Protein AF-A0A968NMW5-F1 (afdb_monomer_lite)

Foldseek 3Di:
DPPDPDDDDPLDQFFDCVCVVPPVPSPDGDGPAQWDKDWDQDDDPPDPDAGKMWIDHDQKIKIWRAQDLPPRGIDIFMDRCVVCVPSPDGCCVVCVVVNVVRVVSRVVVCVVNVHNHDDRDPPCPSDDPDDPPPDDD

pLDDT: mean 81.39, std 18.27, range [38.53, 98.69]

Structure (mmCIF, N/CA/C/O backbone):
data_AF-A0A968NMW5-F1
#
_entry.id   AF-A0A968NMW5-F1
#
loop_
_atom_site.group_PDB
_atom_site.id
_atom_site.type_symbol
_atom_site.label_atom_id
_atom_site.label_alt_id
_atom_site.label_comp_id
_atom_site.label_asym_id
_atom_site.label_entity_id
_atom_site.label_seq_id
_atom_site.pdbx_PDB_ins_code
_atom_site.Cartn_x
_atom_site.Cartn_y
_atom_site.Cartn_z
_atom_site.occupancy
_atom_site.B_iso_or_equiv
_atom_site.auth_seq_id
_atom_site.auth_comp_id
_atom_site.auth_asym_id
_atom_site.auth_atom_id
_atom_site.pdbx_PDB_model_num
ATOM 1 N N . MET A 1 1 ? -26.206 -3.750 -1.339 1.00 48.19 1 MET A N 1
ATOM 2 C CA . MET A 1 1 ? -27.381 -2.851 -1.360 1.00 48.19 1 MET A CA 1
ATOM 3 C C . MET A 1 1 ? -28.259 -3.253 -2.544 1.00 48.19 1 MET A C 1
ATOM 5 O O . MET A 1 1 ? -28.026 -2.775 -3.640 1.00 48.19 1 MET A O 1
ATOM 9 N N . ALA A 1 2 ? -29.175 -4.206 -2.341 1.00 59.41 2 ALA A N 1
ATOM 10 C CA . ALA A 1 2 ? -30.262 -4.566 -3.273 1.00 59.41 2 ALA A CA 1
ATOM 11 C C . ALA A 1 2 ? -31.387 -5.350 -2.548 1.00 59.41 2 ALA A C 1
ATOM 13 O O . ALA A 1 2 ? -32.109 -6.121 -3.163 1.00 59.41 2 ALA A O 1
ATOM 14 N N . GLY A 1 3 ? -31.480 -5.247 -1.213 1.00 53.62 3 GLY A N 1
ATOM 15 C CA . GLY A 1 3 ? -32.402 -6.069 -0.408 1.00 53.62 3 GLY A CA 1
ATOM 16 C C . GLY A 1 3 ? -32.046 -7.562 -0.305 1.00 53.62 3 GLY A C 1
ATOM 17 O O . GLY A 1 3 ? -32.755 -8.305 0.360 1.00 53.62 3 GLY A O 1
ATOM 18 N N . HIS A 1 4 ? -30.949 -8.006 -0.924 1.00 60.31 4 HIS A N 1
ATOM 19 C CA . HIS A 1 4 ? -30.490 -9.393 -0.875 1.00 60.31 4 HIS A CA 1
ATOM 20 C C . HIS A 1 4 ? -29.931 -9.745 0.513 1.00 60.31 4 HIS A C 1
ATOM 22 O O . HIS A 1 4 ? -29.036 -9.059 1.012 1.00 60.31 4 HIS A O 1
ATOM 28 N N . ALA A 1 5 ? -30.494 -10.784 1.134 1.00 59.34 5 ALA A N 1
ATOM 29 C CA . ALA A 1 5 ? -30.178 -11.212 2.498 1.00 59.34 5 ALA A CA 1
ATOM 30 C C . ALA A 1 5 ? -28.992 -12.191 2.583 1.00 59.34 5 ALA A C 1
ATOM 32 O O . ALA A 1 5 ? -28.537 -12.499 3.686 1.00 59.34 5 ALA A O 1
ATOM 33 N N . ASP A 1 6 ? -28.499 -12.680 1.444 1.00 66.25 6 ASP A N 1
ATOM 34 C CA . ASP A 1 6 ? -27.499 -13.742 1.416 1.00 66.25 6 ASP A CA 1
ATOM 35 C C . ASP A 1 6 ? -26.074 -13.230 1.654 1.00 66.25 6 ASP A C 1
ATOM 37 O O . ASP A 1 6 ? -25.751 -12.043 1.525 1.00 66.25 6 ASP A O 1
ATOM 41 N N . LYS A 1 7 ? -25.199 -14.172 2.024 1.00 65.31 7 LYS A N 1
ATOM 42 C CA . LYS A 1 7 ? -23.769 -13.925 2.222 1.00 65.31 7 LYS A CA 1
ATOM 43 C C . LYS A 1 7 ? -23.150 -13.370 0.940 1.00 65.31 7 LYS A C 1
ATOM 45 O O . LYS A 1 7 ? -23.419 -13.860 -0.154 1.00 65.31 7 LYS A O 1
ATOM 50 N N . ILE A 1 8 ? -22.279 -12.376 1.103 1.00 66.25 8 ILE A N 1
ATOM 51 C CA . ILE A 1 8 ? -21.513 -11.790 0.002 1.00 66.25 8 ILE A CA 1
ATOM 52 C C . ILE A 1 8 ? -20.740 -12.918 -0.709 1.00 66.25 8 ILE A C 1
ATOM 54 O O . ILE A 1 8 ? -20.052 -13.685 -0.027 1.00 66.25 8 ILE A O 1
ATOM 58 N N . PRO A 1 9 ? -20.849 -13.047 -2.044 1.00 67.62 9 PRO A N 1
ATOM 59 C CA . PRO A 1 9 ? -20.115 -14.065 -2.780 1.00 67.62 9 PRO A CA 1
ATOM 60 C C . PRO A 1 9 ? -18.596 -13.902 -2.607 1.00 67.62 9 PRO A C 1
ATOM 62 O O . PRO A 1 9 ? -18.119 -12.769 -2.516 1.00 67.62 9 PRO A O 1
ATOM 65 N N . PRO A 1 10 ? -17.809 -14.993 -2.670 1.00 70.38 10 PRO A N 1
ATOM 66 C CA . PRO A 1 10 ? -16.346 -14.926 -2.581 1.00 70.38 10 PRO A CA 1
ATOM 67 C C . PRO A 1 10 ? -15.687 -14.036 -3.647 1.00 70.38 10 PRO A C 1
ATOM 69 O O . PRO A 1 10 ? -14.562 -13.597 -3.459 1.00 70.38 10 PRO A O 1
ATOM 72 N N . VAL A 1 11 ? -16.390 -13.754 -4.750 1.00 79.94 11 VAL A N 1
ATOM 73 C CA . VAL A 1 11 ? -15.914 -12.916 -5.865 1.00 79.94 11 VAL A CA 1
ATOM 74 C C . VAL A 1 11 ? -15.881 -11.413 -5.543 1.00 79.94 11 VAL A C 1
ATOM 76 O O . VAL A 1 11 ? -15.410 -10.619 -6.347 1.00 79.94 11 VAL A O 1
ATOM 79 N N . VAL A 1 12 ? -16.421 -10.990 -4.397 1.00 83.25 12 VAL A N 1
ATOM 80 C CA . VAL A 1 12 ? -16.462 -9.574 -4.011 1.00 83.25 12 VAL A CA 1
ATOM 81 C C . VAL A 1 12 ? -15.301 -9.258 -3.073 1.00 83.25 12 VAL A C 1
ATOM 83 O O . VAL A 1 12 ? -15.271 -9.740 -1.947 1.00 83.25 12 VAL A O 1
ATOM 86 N N . ASP A 1 13 ? -14.395 -8.377 -3.495 1.00 83.25 13 ASP A N 1
ATOM 87 C CA . ASP A 1 13 ? -13.237 -7.964 -2.680 1.00 83.25 13 ASP A CA 1
ATOM 88 C C . ASP A 1 13 ? -13.628 -7.091 -1.475 1.00 83.25 13 ASP A C 1
ATOM 90 O O . ASP A 1 13 ? -12.950 -7.051 -0.443 1.00 83.25 13 ASP A O 1
ATOM 94 N N . GLY A 1 14 ? -14.738 -6.363 -1.619 1.00 85.25 14 GLY A N 1
ATOM 95 C CA . GLY A 1 14 ? -15.271 -5.452 -0.616 1.00 85.25 14 GLY A CA 1
ATOM 96 C C . GLY A 1 14 ? -16.037 -6.139 0.515 1.00 85.25 14 GLY A C 1
ATOM 97 O O . GLY A 1 14 ? -16.173 -7.355 0.597 1.00 85.25 14 GLY A O 1
ATOM 98 N N . GLY A 1 15 ? -16.586 -5.313 1.400 1.00 87.69 15 GLY A N 1
ATOM 99 C CA . GLY A 1 15 ? -17.450 -5.753 2.488 1.00 87.69 15 GLY A CA 1
ATOM 100 C C . GLY A 1 15 ? -18.698 -4.889 2.574 1.00 87.69 15 GLY A C 1
ATOM 101 O O . GLY A 1 15 ? -18.706 -3.741 2.124 1.00 87.69 15 GLY A O 1
ATOM 102 N N . SER A 1 16 ? -19.767 -5.432 3.153 1.00 87.31 16 SER A N 1
ATOM 103 C CA . SER A 1 16 ? -20.995 -4.667 3.373 1.00 87.31 16 SER A CA 1
ATOM 104 C C . SER A 1 16 ? -20.750 -3.558 4.394 1.00 87.31 16 SER A C 1
ATOM 106 O O . SER A 1 16 ? -20.348 -3.826 5.522 1.00 87.31 16 SER A O 1
ATOM 108 N N . MET A 1 17 ? -21.054 -2.314 4.023 1.00 88.50 17 MET A N 1
ATOM 109 C CA . MET A 1 17 ? -21.011 -1.168 4.940 1.00 88.50 17 MET A CA 1
ATOM 110 C C . MET A 1 17 ? -22.301 -1.002 5.749 1.00 88.50 17 MET A C 1
ATOM 112 O O . MET A 1 17 ? -22.398 -0.069 6.533 1.00 88.50 17 MET A O 1
ATOM 116 N N . ARG A 1 18 ? -23.308 -1.870 5.559 1.00 87.88 18 ARG A N 1
ATOM 117 C CA . ARG A 1 18 ? -24.627 -1.716 6.194 1.00 87.88 18 ARG A CA 1
ATOM 118 C C . ARG A 1 18 ? -24.509 -1.578 7.710 1.00 87.88 18 ARG A C 1
ATOM 120 O O . ARG A 1 18 ? -25.072 -0.645 8.258 1.00 87.88 18 ARG A O 1
ATOM 127 N N . GLU A 1 19 ? -23.788 -2.485 8.359 1.00 88.06 19 GLU A N 1
ATOM 128 C CA . GLU A 1 19 ? -23.637 -2.453 9.818 1.00 88.06 19 GLU A CA 1
ATOM 129 C C . GLU A 1 19 ? -22.946 -1.152 10.246 1.00 88.06 19 GLU A C 1
ATOM 131 O O . GLU A 1 19 ? -23.534 -0.388 10.993 1.00 88.06 19 GLU A O 1
ATOM 136 N N . ALA A 1 20 ? -21.809 -0.802 9.638 1.00 88.31 20 ALA A N 1
ATOM 137 C CA . ALA A 1 20 ? -21.085 0.439 9.937 1.00 88.31 20 ALA A CA 1
ATOM 138 C C . ALA A 1 20 ? -21.872 1.743 9.673 1.00 88.31 20 ALA A C 1
ATOM 140 O O . ALA A 1 20 ? -21.506 2.791 10.195 1.00 88.31 20 ALA A O 1
ATOM 141 N N . LEU A 1 21 ? -22.916 1.713 8.836 1.00 88.75 21 LEU A N 1
ATOM 142 C CA . LEU A 1 21 ? -23.759 2.878 8.541 1.00 88.75 21 LEU A CA 1
ATOM 143 C C . LEU A 1 21 ? -24.929 3.044 9.518 1.00 88.75 21 LEU A C 1
ATOM 145 O O . LEU A 1 21 ? -25.398 4.164 9.704 1.00 88.75 21 LEU A O 1
ATOM 149 N N . PHE A 1 22 ? -25.435 1.947 10.084 1.00 90.81 22 PHE A N 1
ATOM 150 C CA . PHE A 1 22 ? -26.644 1.951 10.920 1.00 90.81 22 PHE A CA 1
ATOM 151 C C . PHE A 1 22 ? -26.377 1.611 12.386 1.00 90.81 22 PHE A C 1
ATOM 153 O O . PHE A 1 22 ? -27.251 1.830 13.221 1.00 90.81 22 PHE A O 1
ATOM 160 N N . ASP A 1 23 ? -25.193 1.096 12.691 1.00 88.88 23 ASP A N 1
ATOM 161 C CA . ASP A 1 23 ? -24.742 0.762 14.029 1.00 88.88 23 ASP A CA 1
ATOM 162 C C . ASP A 1 23 ? -23.344 1.377 14.249 1.00 88.88 23 ASP A C 1
ATOM 164 O O . ASP A 1 23 ? -22.364 0.918 13.651 1.00 88.88 23 ASP A O 1
ATOM 168 N N . PRO A 1 24 ? -23.234 2.440 15.071 1.00 82.69 24 PRO A N 1
ATOM 169 C CA . PRO A 1 24 ? -21.955 3.086 15.357 1.00 82.69 24 PRO A CA 1
ATOM 170 C C . PRO A 1 24 ? -20.965 2.165 16.091 1.00 82.69 24 PRO A C 1
ATOM 172 O O . PRO A 1 24 ? -19.765 2.440 16.064 1.00 82.69 24 PRO A O 1
ATOM 175 N N . ASP A 1 25 ? -21.436 1.060 16.678 1.00 88.38 25 ASP A N 1
ATOM 176 C CA . ASP A 1 25 ? -20.624 0.086 17.410 1.00 88.38 25 ASP A CA 1
ATOM 177 C C . ASP A 1 25 ? -20.243 -1.143 16.559 1.00 88.38 25 ASP A C 1
ATOM 179 O O . ASP A 1 25 ? -19.497 -2.012 17.017 1.00 88.38 25 ASP A O 1
ATOM 183 N N . ALA A 1 26 ? -20.672 -1.207 15.290 1.00 81.31 26 ALA A N 1
ATOM 184 C CA . ALA A 1 26 ? -20.454 -2.343 14.383 1.00 81.31 26 ALA A CA 1
ATOM 185 C C . ALA A 1 26 ? -18.975 -2.679 14.094 1.00 81.31 26 ALA A C 1
ATOM 187 O O . ALA A 1 26 ? -18.660 -3.706 13.483 1.00 81.31 26 ALA A O 1
ATOM 188 N N . GLY A 1 27 ? -18.040 -1.826 14.514 1.00 83.25 27 GLY A N 1
ATOM 189 C CA . GLY A 1 27 ? -16.610 -2.061 14.363 1.00 83.25 27 GLY A CA 1
ATOM 190 C C . GLY A 1 27 ? -16.158 -2.064 12.898 1.00 83.25 27 GLY A C 1
ATOM 191 O O . GLY A 1 27 ? -16.509 -1.187 12.108 1.00 83.25 27 GLY A O 1
ATOM 192 N N . ARG A 1 28 ? -15.294 -3.017 12.524 1.00 85.50 28 ARG A N 1
ATOM 193 C CA . ARG A 1 28 ? -14.661 -3.053 11.192 1.00 85.50 28 ARG A CA 1
ATOM 194 C C . ARG A 1 28 ? -15.497 -3.855 10.198 1.00 85.50 28 ARG A C 1
ATOM 196 O O . ARG A 1 28 ? -15.836 -5.009 10.443 1.00 85.50 28 ARG A O 1
ATOM 203 N N . VAL A 1 29 ? -15.704 -3.279 9.014 1.00 88.62 29 VAL A N 1
ATOM 204 C CA . VAL A 1 29 ? -16.287 -3.983 7.862 1.00 88.62 29 VAL A CA 1
ATOM 205 C C . VAL A 1 29 ? -15.447 -5.220 7.523 1.00 88.62 29 VAL A C 1
ATOM 207 O O . VAL A 1 29 ? -14.264 -5.095 7.192 1.00 88.62 29 VAL A O 1
ATOM 210 N N . LYS A 1 30 ? -16.072 -6.403 7.582 1.00 86.69 30 LYS A N 1
ATOM 211 C CA . LYS A 1 30 ? -15.467 -7.681 7.176 1.00 86.69 30 LYS A CA 1
ATOM 212 C C . LYS A 1 30 ? -15.303 -7.724 5.656 1.00 86.69 30 LYS A C 1
ATOM 214 O O . LYS A 1 30 ? -16.248 -7.419 4.933 1.00 86.69 30 LYS A O 1
ATOM 219 N N . ARG A 1 31 ? -14.111 -8.100 5.192 1.00 87.62 31 ARG A N 1
ATOM 220 C CA . ARG A 1 31 ? -13.713 -8.184 3.776 1.00 87.62 31 ARG A CA 1
ATOM 221 C C . ARG A 1 31 ? -12.938 -9.480 3.538 1.00 87.62 31 ARG A C 1
ATOM 223 O O . ARG A 1 31 ? -12.481 -10.097 4.499 1.00 87.62 31 ARG A O 1
ATOM 230 N N . ASN A 1 32 ? -12.758 -9.854 2.274 1.00 87.31 32 ASN A N 1
ATOM 231 C CA . ASN A 1 32 ? -11.966 -11.034 1.904 1.00 87.31 32 ASN A CA 1
ATOM 232 C C . ASN A 1 32 ? -10.457 -10.808 2.074 1.00 87.31 32 ASN A C 1
ATOM 234 O O . ASN A 1 32 ? -9.711 -11.757 2.312 1.00 87.31 32 ASN A O 1
ATOM 238 N N . PHE A 1 33 ? -10.022 -9.549 2.011 1.00 89.56 33 PHE A N 1
ATOM 239 C CA . PHE A 1 33 ? -8.654 -9.130 2.292 1.00 89.56 33 PHE A CA 1
ATOM 240 C C . PHE A 1 33 ? -8.608 -8.307 3.579 1.00 89.56 33 PHE A C 1
ATOM 242 O O . PHE A 1 33 ? -9.487 -7.486 3.845 1.00 89.56 33 PHE A O 1
ATOM 249 N N . GLU A 1 34 ? -7.579 -8.536 4.392 1.00 89.75 34 GLU A N 1
ATOM 250 C CA . GLU A 1 34 ? -7.422 -7.859 5.683 1.00 89.75 34 GLU A CA 1
ATOM 251 C C . GLU A 1 34 ? -7.103 -6.363 5.517 1.00 89.75 34 GLU A C 1
ATOM 253 O O . GLU A 1 34 ? -7.598 -5.523 6.274 1.00 89.75 34 GLU A O 1
ATOM 258 N N . GLY A 1 35 ? -6.300 -6.034 4.503 1.00 92.38 35 GLY A N 1
ATOM 259 C CA . GLY A 1 35 ? -5.947 -4.669 4.130 1.00 92.38 35 GLY A CA 1
ATOM 260 C C . GLY A 1 35 ? -6.696 -4.149 2.903 1.00 92.38 35 GLY A C 1
ATOM 261 O O . GLY A 1 35 ? -7.451 -4.864 2.245 1.00 92.38 35 GLY A O 1
ATOM 262 N N . LEU A 1 36 ? -6.455 -2.879 2.582 1.00 94.94 36 LEU A N 1
ATOM 263 C CA . LEU A 1 36 ? -6.887 -2.257 1.330 1.00 94.94 36 LEU A CA 1
ATOM 264 C C . LEU A 1 36 ? -5.712 -2.241 0.360 1.00 94.94 36 LEU A C 1
ATOM 266 O O . LEU A 1 36 ? -4.630 -1.791 0.730 1.00 94.94 36 LEU A O 1
ATOM 270 N N . PHE A 1 37 ? -5.920 -2.681 -0.876 1.00 95.62 37 PHE A N 1
ATOM 271 C CA . PHE A 1 37 ? -4.916 -2.577 -1.928 1.00 95.62 37 PHE A CA 1
ATOM 272 C C . PHE A 1 37 ? -5.437 -1.753 -3.102 1.00 95.62 37 PHE A C 1
ATOM 274 O O . PHE A 1 37 ? -6.630 -1.731 -3.398 1.00 95.62 37 PHE A O 1
ATOM 281 N N . PHE A 1 38 ? -4.513 -1.063 -3.755 1.00 95.56 38 PHE A N 1
ATOM 282 C CA . PHE A 1 38 ? -4.749 -0.224 -4.921 1.00 95.56 38 PHE A CA 1
ATOM 283 C C . PHE A 1 38 ? -3.731 -0.622 -5.976 1.00 95.56 38 PHE A C 1
ATOM 285 O O . PHE A 1 38 ? -2.572 -0.866 -5.637 1.00 95.56 38 PHE A O 1
ATOM 292 N N . HIS A 1 39 ? -4.151 -0.698 -7.234 1.00 94.12 39 HIS A N 1
ATOM 293 C CA . HIS A 1 39 ? -3.297 -1.191 -8.301 1.00 94.12 39 HIS A CA 1
ATOM 294 C C . HIS A 1 39 ? -3.507 -0.415 -9.600 1.00 94.12 39 HIS A C 1
ATOM 296 O O . HIS A 1 39 ? -4.626 -0.289 -10.098 1.00 94.12 39 HIS A O 1
ATOM 302 N N . VAL A 1 40 ? -2.402 0.078 -10.152 1.00 90.44 40 VAL A N 1
ATOM 303 C CA . VAL A 1 40 ? -2.296 0.688 -11.473 1.00 90.44 40 VAL A CA 1
ATOM 304 C C . VAL A 1 40 ? -1.243 -0.098 -12.255 1.00 90.44 40 VAL A C 1
ATOM 306 O O . VAL A 1 40 ? -0.053 0.200 -12.189 1.00 90.44 40 VAL A O 1
ATOM 309 N N . GLY A 1 41 ? -1.686 -1.123 -12.987 1.00 85.62 41 GLY A N 1
ATOM 310 C CA . GLY A 1 41 ? -0.819 -2.059 -13.721 1.00 85.62 41 GLY A CA 1
ATOM 311 C C . GLY A 1 41 ? -0.291 -1.561 -15.069 1.00 85.62 41 GLY A C 1
ATOM 312 O O . GLY A 1 41 ? 0.347 -2.310 -15.797 1.00 85.62 41 GLY A O 1
ATOM 313 N N . ARG A 1 42 ? -0.549 -0.303 -15.442 1.00 80.88 42 ARG A N 1
ATOM 314 C CA . ARG A 1 42 ? -0.136 0.250 -16.740 1.00 80.88 42 ARG A CA 1
ATOM 315 C C . ARG A 1 42 ? 0.135 1.744 -16.678 1.00 80.88 42 ARG A C 1
ATOM 317 O O . ARG A 1 42 ? -0.405 2.449 -15.827 1.00 80.88 42 ARG A O 1
ATOM 324 N N . TYR A 1 43 ? 0.906 2.234 -17.643 1.00 78.81 43 TYR A N 1
ATOM 325 C CA . TYR A 1 43 ? 1.041 3.668 -17.880 1.00 78.81 43 TYR A CA 1
ATOM 326 C C . TYR A 1 43 ? -0.278 4.234 -18.406 1.00 78.81 43 TYR A C 1
ATOM 328 O O . TYR A 1 43 ? -0.921 3.650 -19.283 1.00 78.81 43 TYR A O 1
ATOM 336 N N . PHE A 1 44 ? -0.658 5.409 -17.913 1.00 68.31 44 PHE A N 1
ATOM 337 C CA . PHE A 1 44 ? -1.783 6.161 -18.457 1.00 68.31 44 PHE A CA 1
ATOM 338 C C . PHE A 1 44 ? -1.280 7.231 -19.419 1.00 68.31 44 PHE A C 1
ATOM 340 O O . PHE A 1 44 ? -0.576 8.162 -19.041 1.00 68.31 44 PHE A O 1
ATOM 347 N N . ARG A 1 45 ? -1.656 7.113 -20.692 1.00 60.00 45 ARG A N 1
ATOM 348 C CA . ARG A 1 45 ? -1.279 8.080 -21.726 1.00 60.00 45 ARG A CA 1
ATOM 349 C C . ARG A 1 45 ? -1.894 9.448 -21.392 1.00 60.00 45 ARG A C 1
ATOM 351 O O . ARG A 1 45 ? -3.107 9.548 -21.258 1.00 60.00 45 ARG A O 1
ATOM 358 N N . GLY A 1 46 ? -1.057 10.476 -21.229 1.00 61.22 46 GLY A N 1
ATOM 359 C CA . GLY A 1 46 ? -1.475 11.840 -20.861 1.00 61.22 46 GLY A CA 1
ATOM 360 C C . GLY A 1 46 ? -1.341 12.200 -19.376 1.00 61.22 46 GLY A C 1
ATOM 361 O O . GLY A 1 46 ? -1.384 13.380 -19.043 1.00 61.22 46 GLY A O 1
ATOM 362 N N . TYR A 1 47 ? -1.092 11.226 -18.497 1.00 59.53 47 TYR A N 1
ATOM 363 C CA . TYR A 1 47 ? -0.767 11.467 -17.091 1.00 59.53 47 TYR A CA 1
ATOM 364 C C . TYR A 1 47 ? 0.611 10.866 -16.809 1.00 59.53 47 TYR A C 1
ATOM 366 O O . TYR A 1 47 ? 0.883 9.734 -17.194 1.00 59.53 47 TYR A O 1
ATOM 374 N N . PHE A 1 48 ? 1.508 11.604 -16.154 1.00 67.25 48 PHE A N 1
ATOM 375 C CA . PHE A 1 48 ? 2.849 11.121 -15.791 1.00 67.25 48 PHE A CA 1
ATOM 376 C C . PHE A 1 48 ? 2.796 10.095 -14.640 1.00 67.25 48 PHE A C 1
ATOM 378 O O . PHE A 1 48 ? 3.461 10.259 -13.623 1.00 67.25 48 PHE A O 1
ATOM 385 N N . VAL A 1 49 ? 1.970 9.057 -14.785 1.00 71.88 49 VAL A N 1
ATOM 386 C CA . VAL A 1 49 ? 1.741 8.003 -13.799 1.00 71.88 49 VAL A CA 1
ATOM 387 C C . VAL A 1 49 ? 2.528 6.772 -14.220 1.00 71.88 49 VAL A C 1
ATOM 389 O O . VAL A 1 49 ? 2.252 6.153 -15.251 1.00 71.88 49 VAL A O 1
ATOM 392 N N . THR A 1 50 ? 3.524 6.441 -13.410 1.00 80.69 50 THR A N 1
ATOM 393 C CA . THR A 1 50 ? 4.243 5.169 -13.432 1.00 80.69 50 THR A CA 1
ATOM 394 C C . THR A 1 50 ? 3.339 4.064 -12.879 1.00 80.69 50 THR A C 1
ATOM 396 O O . THR A 1 50 ? 2.540 4.325 -11.972 1.00 80.69 50 THR A O 1
ATOM 399 N N . PRO A 1 51 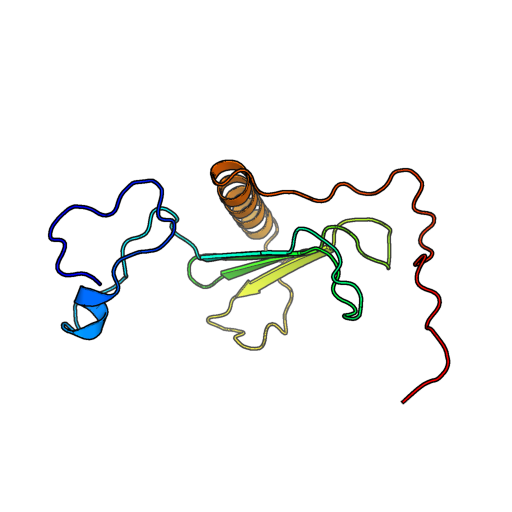? 3.422 2.829 -13.399 1.00 89.00 51 PRO A N 1
ATOM 400 C CA . PRO A 1 51 ? 2.715 1.707 -12.812 1.00 89.00 51 PRO A CA 1
ATOM 401 C C . PRO A 1 51 ? 3.111 1.528 -11.349 1.00 89.00 51 PRO A C 1
ATOM 403 O O . 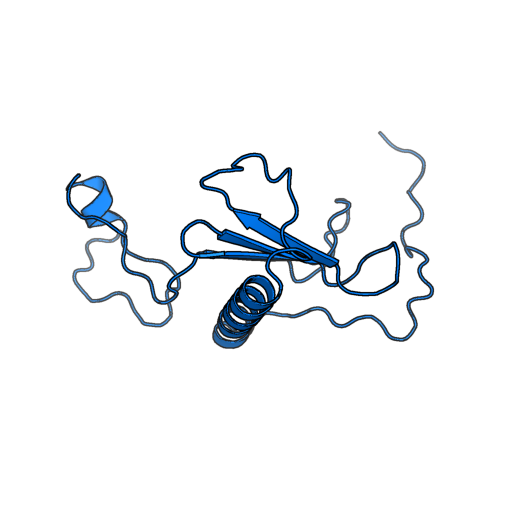PRO A 1 51 ? 4.300 1.482 -11.013 1.00 89.00 51 PRO A O 1
ATOM 406 N N . HIS A 1 52 ? 2.115 1.413 -10.480 1.00 92.19 52 HIS A N 1
ATOM 407 C CA . HIS A 1 52 ? 2.340 1.287 -9.050 1.00 92.19 52 HIS A CA 1
ATOM 408 C C . HIS A 1 52 ? 1.187 0.576 -8.350 1.00 92.19 52 HIS A C 1
ATOM 410 O O . HIS A 1 52 ? 0.061 0.507 -8.843 1.00 92.19 52 HIS A O 1
ATOM 416 N N . SER A 1 53 ? 1.484 0.076 -7.161 1.00 95.94 53 SER A N 1
ATOM 417 C CA . SER A 1 53 ? 0.528 -0.526 -6.246 1.00 95.94 53 SER A CA 1
ATOM 418 C C . SER A 1 53 ? 0.721 0.032 -4.845 1.00 95.94 53 SER A C 1
ATOM 420 O O . SER A 1 53 ? 1.831 0.403 -4.463 1.00 95.94 53 SER A O 1
ATOM 422 N N . ALA A 1 54 ? -0.348 0.053 -4.057 1.00 97.69 54 ALA A N 1
ATOM 423 C CA . ALA A 1 54 ? -0.289 0.412 -2.647 1.00 97.69 54 ALA A CA 1
ATOM 424 C C . ALA A 1 54 ? -1.061 -0.595 -1.796 1.00 97.69 54 ALA A C 1
ATOM 426 O O . ALA A 1 54 ? -2.063 -1.145 -2.245 1.00 97.69 54 ALA A O 1
ATOM 427 N N . TYR A 1 55 ? -0.609 -0.806 -0.562 1.00 98.31 55 TYR A N 1
ATOM 428 C CA . TYR A 1 55 ? -1.265 -1.661 0.419 1.00 98.31 55 TYR A CA 1
ATOM 429 C C . TYR A 1 55 ? -1.342 -0.972 1.773 1.00 98.31 55 TYR A C 1
ATOM 431 O O . TYR A 1 55 ? -0.327 -0.515 2.293 1.00 98.31 55 TYR A O 1
ATOM 439 N N . LEU A 1 56 ? -2.540 -0.914 2.342 1.00 97.62 56 LEU A N 1
ATOM 440 C CA . LEU A 1 56 ? -2.815 -0.382 3.667 1.00 97.62 56 LEU A CA 1
ATOM 441 C C . LEU A 1 56 ? -3.232 -1.532 4.578 1.00 97.62 56 LEU A C 1
ATOM 443 O O . LEU A 1 56 ? -4.262 -2.165 4.344 1.00 97.62 56 LEU A O 1
ATOM 447 N N . LEU A 1 57 ? -2.454 -1.772 5.632 1.00 96.62 57 LEU A N 1
ATOM 448 C CA . LEU A 1 57 ? -2.732 -2.791 6.639 1.00 96.62 57 LEU A CA 1
ATOM 449 C C . LEU A 1 57 ? -2.383 -2.264 8.031 1.00 96.62 57 LEU A C 1
ATOM 451 O O . LEU A 1 57 ? -1.229 -1.952 8.331 1.00 96.62 57 LEU A O 1
ATOM 455 N N . GLY A 1 58 ? -3.398 -2.199 8.895 1.00 94.81 58 GLY A N 1
ATOM 456 C CA . GLY A 1 58 ? -3.268 -1.568 10.207 1.00 94.81 58 GLY A CA 1
ATOM 457 C C . GLY A 1 58 ? -2.853 -0.106 10.058 1.00 94.81 58 GLY A C 1
ATOM 458 O O . GLY A 1 58 ? -3.463 0.628 9.283 1.00 94.81 58 GLY A O 1
ATOM 459 N N . ASP A 1 59 ? -1.794 0.278 10.763 1.00 97.81 59 ASP A N 1
ATOM 460 C CA . ASP A 1 59 ? -1.256 1.640 10.748 1.00 97.81 59 ASP A CA 1
ATOM 461 C C . ASP A 1 59 ? -0.308 1.895 9.564 1.00 97.81 59 ASP A C 1
ATOM 463 O O . ASP A 1 59 ? 0.157 3.014 9.382 1.00 97.81 59 ASP A O 1
ATOM 467 N N . TYR A 1 60 ? 0.005 0.882 8.748 1.00 98.56 60 TYR A N 1
ATOM 468 C CA . TYR A 1 60 ? 1.051 0.982 7.732 1.00 98.56 60 TYR A CA 1
ATOM 469 C C . TYR A 1 60 ? 0.503 1.076 6.314 1.00 98.56 60 TYR A C 1
ATOM 471 O O . TYR A 1 60 ? -0.428 0.363 5.936 1.00 98.56 60 TYR A O 1
ATOM 479 N N . LYS A 1 61 ? 1.173 1.895 5.501 1.00 98.56 61 LYS A N 1
ATOM 480 C CA . LYS A 1 61 ? 1.022 1.943 4.047 1.00 98.56 61 LYS A CA 1
ATOM 481 C C . LYS A 1 61 ? 2.330 1.549 3.377 1.00 98.56 61 LYS A C 1
ATOM 483 O O . LYS A 1 61 ? 3.375 2.127 3.666 1.00 98.56 61 LYS A O 1
ATOM 488 N N . PHE A 1 62 ? 2.258 0.599 2.456 1.00 98.62 62 PHE A N 1
ATOM 489 C CA . PHE A 1 62 ? 3.348 0.219 1.566 1.00 98.62 62 PHE A CA 1
ATOM 490 C C . PHE A 1 62 ? 3.023 0.647 0.137 1.00 98.62 62 PHE A C 1
ATOM 492 O O . PHE A 1 62 ? 1.881 0.505 -0.296 1.00 98.62 62 PHE A O 1
ATOM 499 N N . ILE A 1 63 ? 4.012 1.166 -0.586 1.00 97.38 63 ILE A N 1
ATOM 500 C CA . ILE A 1 63 ? 3.890 1.576 -1.989 1.00 97.38 63 ILE A CA 1
ATOM 501 C C . ILE A 1 63 ? 5.002 0.900 -2.786 1.00 97.38 63 ILE A C 1
ATOM 503 O O . ILE A 1 63 ? 6.163 0.947 -2.382 1.00 97.38 63 ILE A O 1
ATOM 507 N N . LEU A 1 64 ? 4.638 0.312 -3.923 1.00 94.44 64 LEU A N 1
ATOM 508 C CA . LEU A 1 64 ? 5.535 -0.300 -4.896 1.00 94.44 64 LEU A CA 1
ATOM 509 C C . LEU A 1 64 ? 5.333 0.375 -6.252 1.00 94.44 64 LEU A C 1
ATOM 511 O O . LEU A 1 64 ? 4.271 0.238 -6.848 1.00 94.44 64 LEU A O 1
ATOM 515 N N . GLU A 1 65 ? 6.348 1.074 -6.743 1.00 91.19 65 GLU A N 1
ATOM 516 C CA . GLU A 1 65 ? 6.434 1.553 -8.125 1.00 91.19 65 GLU A CA 1
ATOM 517 C C . GLU A 1 65 ? 7.293 0.566 -8.918 1.00 91.19 65 GLU A C 1
ATOM 519 O O . GLU A 1 65 ? 8.423 0.285 -8.519 1.00 91.19 65 GLU A O 1
ATOM 524 N N . TYR A 1 66 ? 6.762 0.021 -10.015 1.00 85.81 66 TYR A N 1
ATOM 525 C CA . TYR A 1 66 ? 7.392 -1.093 -10.741 1.00 85.81 66 TYR A CA 1
ATOM 526 C C . TYR A 1 66 ? 8.536 -0.653 -11.657 1.00 85.81 66 TYR A C 1
ATOM 528 O O . TYR A 1 66 ? 9.508 -1.388 -11.822 1.00 85.81 66 TYR A O 1
ATOM 536 N N . ASP A 1 67 ? 8.432 0.549 -12.220 1.00 78.38 67 ASP A N 1
ATOM 537 C CA . ASP A 1 67 ? 9.434 1.141 -13.101 1.00 78.38 67 ASP A CA 1
ATOM 538 C C . ASP A 1 67 ? 9.795 2.528 -12.592 1.00 78.38 67 ASP A C 1
ATOM 540 O O . ASP A 1 67 ? 9.002 3.470 -12.702 1.00 78.38 67 ASP A O 1
ATOM 544 N N . SER A 1 68 ? 10.996 2.643 -12.030 1.00 66.75 68 SER A N 1
ATOM 545 C CA . SER A 1 68 ? 11.501 3.924 -11.589 1.00 66.75 68 SER A CA 1
ATOM 546 C C . SER A 1 68 ? 12.614 4.465 -12.463 1.00 66.75 68 SER A C 1
ATOM 548 O O . SER A 1 68 ? 13.632 3.813 -12.711 1.00 66.75 68 SER A O 1
ATOM 550 N N . LYS A 1 69 ? 12.445 5.737 -12.831 1.00 61.81 69 LYS A N 1
ATOM 551 C CA . LYS A 1 69 ? 13.336 6.489 -13.722 1.00 61.81 69 LYS A CA 1
ATOM 552 C C . LYS A 1 69 ? 14.769 6.625 -13.214 1.00 61.81 69 LYS A C 1
ATOM 554 O O . LYS A 1 69 ? 15.659 6.831 -14.028 1.00 61.81 69 LYS A O 1
ATOM 559 N N . ASP A 1 70 ? 14.990 6.516 -11.906 1.00 56.56 70 ASP A N 1
ATOM 560 C CA . ASP A 1 70 ? 16.309 6.797 -11.333 1.00 56.56 70 ASP A CA 1
ATOM 561 C C . ASP A 1 70 ? 17.297 5.656 -11.610 1.00 56.56 70 ASP A C 1
ATOM 563 O O . ASP A 1 70 ? 18.463 5.920 -11.884 1.00 56.56 70 ASP A O 1
ATOM 567 N N . ASN A 1 71 ? 16.831 4.397 -11.600 1.00 49.94 71 ASN A N 1
ATOM 568 C CA . ASN A 1 71 ? 17.715 3.223 -11.637 1.00 49.94 71 ASN A CA 1
ATOM 569 C C . ASN A 1 71 ? 17.212 2.073 -12.543 1.00 49.94 71 ASN A C 1
ATOM 571 O O . ASN A 1 71 ? 17.816 1.002 -12.537 1.00 49.94 71 ASN A O 1
ATOM 575 N N . GLY A 1 72 ? 16.092 2.235 -13.262 1.00 57.16 72 GLY A N 1
ATOM 576 C CA . GLY A 1 72 ? 15.481 1.162 -14.068 1.00 57.16 72 GLY A CA 1
ATOM 577 C C . GLY A 1 72 ? 14.921 -0.006 -13.243 1.00 57.16 72 GLY A C 1
ATOM 578 O O . GLY A 1 72 ? 14.742 -1.106 -13.757 1.00 57.16 72 GLY A O 1
ATOM 579 N N . GLY A 1 73 ? 14.682 0.217 -11.948 1.00 69.81 73 GLY A N 1
ATOM 580 C CA . GLY A 1 73 ? 14.202 -0.792 -11.007 1.00 69.81 73 GLY A CA 1
ATOM 581 C C . GLY A 1 73 ? 13.050 -0.283 -10.147 1.00 69.81 73 GLY A C 1
ATOM 582 O O . GLY A 1 73 ? 12.736 0.908 -10.141 1.00 69.81 73 GLY A O 1
ATOM 583 N N . ALA A 1 74 ? 12.432 -1.195 -9.400 1.00 84.12 74 ALA A N 1
ATOM 584 C CA . ALA A 1 74 ? 11.275 -0.876 -8.576 1.00 84.12 74 ALA A CA 1
ATOM 585 C C . ALA A 1 74 ? 11.637 0.001 -7.364 1.00 84.12 74 ALA A C 1
ATOM 587 O O . ALA A 1 74 ? 12.570 -0.315 -6.615 1.00 84.12 74 ALA A O 1
ATOM 588 N N . LYS A 1 75 ? 10.854 1.057 -7.121 1.00 90.94 75 LYS A N 1
ATOM 589 C CA . LYS A 1 75 ? 10.934 1.868 -5.898 1.00 90.94 75 LYS A CA 1
ATOM 590 C C . LYS A 1 75 ? 9.889 1.433 -4.886 1.00 90.94 75 LYS A C 1
ATOM 592 O O . LYS A 1 75 ? 8.789 1.011 -5.235 1.00 90.94 75 LYS A O 1
ATOM 597 N N . ARG A 1 76 ? 10.262 1.534 -3.612 1.00 94.06 76 ARG A N 1
ATOM 598 C CA . ARG A 1 76 ? 9.448 1.090 -2.484 1.00 94.06 76 ARG A CA 1
ATOM 599 C C . ARG A 1 76 ? 9.425 2.148 -1.400 1.00 94.06 76 ARG A C 1
ATOM 601 O O . ARG A 1 76 ? 10.453 2.763 -1.103 1.00 94.06 76 ARG A O 1
ATOM 608 N N . TRP A 1 77 ? 8.268 2.297 -0.778 1.00 97.62 77 TRP A N 1
ATOM 609 C CA . TRP A 1 77 ? 8.086 3.151 0.385 1.00 97.62 77 TRP A CA 1
ATOM 610 C C . TRP A 1 77 ? 7.248 2.442 1.435 1.00 97.62 77 TRP A C 1
ATOM 612 O O . TRP A 1 77 ? 6.318 1.705 1.107 1.00 97.62 77 TRP A O 1
ATOM 622 N N . LEU A 1 78 ? 7.576 2.701 2.697 1.00 98.69 78 LEU A N 1
ATOM 623 C CA . LEU A 1 78 ? 6.810 2.257 3.851 1.00 98.69 78 LEU A CA 1
ATOM 624 C C . LEU A 1 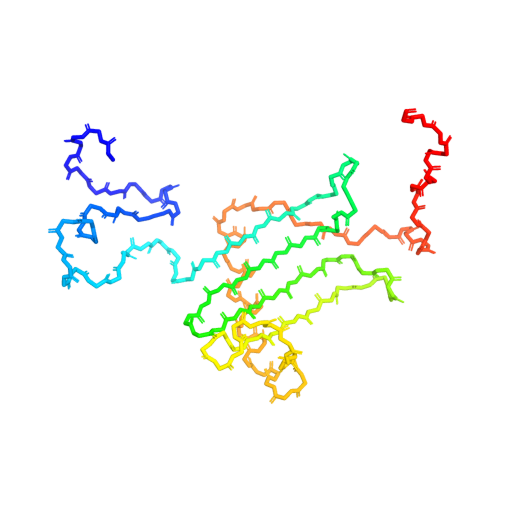78 ? 6.558 3.459 4.758 1.00 98.69 78 LEU A C 1
ATOM 626 O O . LEU A 1 78 ? 7.502 4.145 5.140 1.00 98.69 78 LEU A O 1
ATOM 630 N N . TYR A 1 79 ? 5.303 3.669 5.137 1.00 98.69 79 TYR A N 1
ATOM 631 C CA . TYR A 1 79 ? 4.881 4.749 6.024 1.00 98.69 79 TYR A CA 1
ATOM 632 C C . TYR A 1 79 ? 4.036 4.196 7.165 1.00 98.69 79 TYR A C 1
ATOM 634 O O . TYR A 1 79 ? 3.274 3.249 6.968 1.00 98.69 79 TYR A O 1
ATOM 642 N N . ASN A 1 80 ? 4.152 4.806 8.342 1.00 98.38 80 ASN A N 1
ATOM 643 C CA . ASN A 1 80 ? 3.230 4.605 9.456 1.00 98.38 80 ASN A CA 1
ATOM 644 C C . ASN A 1 80 ? 2.249 5.786 9.473 1.00 98.38 80 ASN A C 1
ATOM 646 O O . ASN A 1 80 ? 2.608 6.880 9.891 1.00 98.38 80 ASN A O 1
ATOM 650 N N . LEU A 1 81 ? 1.019 5.569 9.015 1.00 98.12 81 LEU A N 1
ATOM 651 C CA . LEU A 1 81 ? -0.014 6.595 8.881 1.00 98.12 81 LEU A CA 1
ATOM 652 C C . LEU A 1 81 ? -0.600 7.059 10.218 1.00 98.12 81 LEU A C 1
ATOM 654 O O . LEU A 1 81 ? -1.210 8.126 10.263 1.00 98.12 81 LEU A O 1
ATOM 658 N N . LYS A 1 82 ? -0.428 6.287 11.299 1.00 97.81 82 LYS A N 1
ATOM 659 C CA . LYS A 1 82 ? -0.870 6.699 12.637 1.00 97.81 82 LYS A CA 1
ATOM 660 C C . LYS A 1 82 ? -0.050 7.881 13.149 1.00 97.81 82 LYS A C 1
ATOM 662 O O . LYS A 1 82 ? -0.618 8.821 13.698 1.00 97.81 82 LYS A O 1
ATOM 667 N N . ASP A 1 83 ? 1.261 7.831 12.932 1.00 96.44 83 ASP A N 1
ATOM 668 C CA . ASP A 1 83 ? 2.200 8.854 13.405 1.00 96.44 83 ASP A CA 1
ATOM 669 C C . ASP A 1 83 ? 2.603 9.842 12.293 1.00 96.44 83 ASP A C 1
ATOM 671 O O . ASP A 1 83 ? 3.035 10.959 12.571 1.00 96.44 83 ASP A O 1
ATOM 675 N N . ASP A 1 84 ? 2.440 9.453 11.024 1.00 97.50 84 ASP A N 1
ATOM 676 C CA . 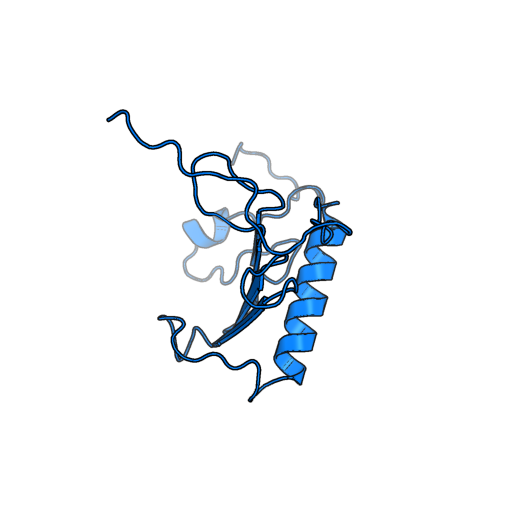ASP A 1 84 ? 2.842 10.221 9.846 1.00 97.50 84 ASP A CA 1
ATOM 677 C C . ASP A 1 84 ? 1.806 10.121 8.716 1.00 97.50 84 ASP A C 1
ATOM 679 O O . ASP A 1 84 ? 2.044 9.578 7.635 1.00 97.50 84 ASP A O 1
ATOM 683 N N . ILE A 1 85 ? 0.630 10.701 8.963 1.00 97.38 85 ILE A N 1
ATOM 684 C CA . ILE A 1 85 ? -0.462 10.795 7.980 1.00 97.38 85 ILE A CA 1
ATOM 685 C C . ILE A 1 85 ? -0.060 11.537 6.691 1.00 97.38 85 ILE A C 1
ATOM 687 O O . ILE A 1 85 ? -0.712 11.393 5.661 1.00 97.38 85 ILE A O 1
ATOM 691 N N . GLY A 1 86 ? 1.003 12.347 6.747 1.00 97.50 86 GLY A N 1
ATOM 692 C CA . GLY A 1 86 ? 1.528 13.097 5.609 1.00 97.50 86 GLY A CA 1
ATOM 693 C C . GLY A 1 86 ? 2.522 12.323 4.742 1.00 97.50 86 GLY A C 1
ATOM 694 O O . GLY A 1 86 ? 3.027 12.914 3.791 1.00 97.50 86 GLY A O 1
ATOM 695 N N . GLU A 1 87 ? 2.823 11.060 5.071 1.00 98.00 87 GLU A N 1
ATOM 696 C CA . GLU A 1 87 ? 3.732 10.185 4.312 1.00 98.00 87 GLU A CA 1
ATOM 697 C C . GLU A 1 87 ? 5.123 10.817 4.089 1.00 98.00 87 GLU A C 1
ATOM 699 O O . GLU A 1 87 ? 5.709 10.746 3.006 1.00 98.00 87 GLU A O 1
ATOM 704 N N . LYS A 1 88 ? 5.665 11.482 5.115 1.00 97.94 88 LYS A N 1
ATOM 705 C CA . LYS A 1 88 ? 6.915 12.254 5.014 1.00 97.94 88 LYS A CA 1
ATOM 706 C C . LYS A 1 88 ? 8.163 11.418 5.285 1.00 97.94 88 LYS A C 1
ATOM 708 O O . LYS A 1 88 ? 9.222 11.700 4.730 1.00 97.94 88 LYS A O 1
ATOM 713 N N . ASN A 1 89 ? 8.055 10.401 6.132 1.00 97.75 89 ASN A N 1
ATOM 714 C CA . ASN A 1 89 ? 9.176 9.626 6.644 1.00 97.75 89 ASN A CA 1
ATOM 715 C C . ASN A 1 89 ? 9.136 8.207 6.081 1.00 97.75 89 ASN A C 1
ATOM 717 O O . ASN A 1 89 ? 8.360 7.365 6.529 1.00 97.75 89 ASN A O 1
ATOM 721 N N . ASN A 1 90 ? 10.000 7.930 5.106 1.00 97.94 90 ASN A N 1
ATOM 722 C CA . ASN A 1 90 ? 10.113 6.591 4.540 1.00 97.94 90 ASN A CA 1
ATOM 723 C C . ASN A 1 90 ? 10.838 5.640 5.512 1.00 97.94 90 ASN A C 1
ATOM 725 O O . ASN A 1 90 ? 12.015 5.831 5.819 1.00 97.94 90 ASN A O 1
ATOM 729 N N . LEU A 1 91 ? 10.148 4.586 5.946 1.00 98.38 91 LEU A N 1
ATOM 730 C CA . LEU A 1 91 ? 10.607 3.610 6.938 1.00 98.38 91 LEU A CA 1
ATOM 731 C C . LEU A 1 91 ? 11.281 2.371 6.330 1.00 98.38 91 LEU A C 1
ATOM 733 O O . LEU A 1 91 ? 11.621 1.445 7.060 1.00 98.38 91 LEU A O 1
ATOM 737 N N . MET A 1 92 ? 11.502 2.323 5.012 1.00 97.88 92 MET A N 1
ATOM 738 C CA . MET A 1 92 ? 12.109 1.156 4.348 1.00 97.88 92 MET A CA 1
ATOM 739 C C . MET A 1 92 ? 13.446 0.725 4.970 1.00 97.88 92 MET A C 1
ATOM 741 O O . MET A 1 92 ? 13.687 -0.468 5.138 1.00 97.88 92 MET A O 1
ATOM 745 N N . ALA A 1 93 ? 14.310 1.686 5.313 1.00 97.31 93 ALA A N 1
ATOM 746 C CA . ALA A 1 93 ? 15.633 1.404 5.872 1.00 97.31 93 ALA A CA 1
ATOM 747 C C . ALA A 1 93 ? 15.590 1.045 7.366 1.00 97.31 93 ALA A C 1
ATOM 749 O O . ALA A 1 93 ? 16.406 0.256 7.832 1.00 97.31 93 ALA A O 1
ATOM 750 N N . SER A 1 94 ? 14.651 1.623 8.120 1.00 98.00 94 SER A N 1
ATOM 751 C CA . SER A 1 94 ? 14.535 1.418 9.567 1.00 98.00 94 SER A CA 1
ATOM 752 C C . SER A 1 94 ? 13.670 0.212 9.940 1.00 98.00 94 SER A C 1
ATOM 754 O O . SER A 1 94 ? 13.838 -0.334 11.027 1.00 98.00 94 SER A O 1
ATOM 756 N N . MET A 1 95 ? 12.765 -0.224 9.058 1.00 98.25 95 MET A N 1
ATOM 757 C CA . MET A 1 95 ? 11.848 -1.348 9.283 1.00 98.25 95 MET A CA 1
ATOM 758 C C . MET A 1 95 ? 11.830 -2.345 8.102 1.00 98.25 95 MET A C 1
ATOM 760 O O . MET A 1 95 ? 10.766 -2.606 7.529 1.00 98.25 95 MET A O 1
ATOM 764 N N . PRO A 1 96 ? 12.978 -2.944 7.728 1.00 98.00 96 PRO A N 1
ATOM 765 C CA . PRO A 1 96 ? 13.077 -3.802 6.543 1.00 98.00 96 PRO A CA 1
ATOM 766 C C . PRO A 1 96 ? 12.208 -5.066 6.632 1.00 98.00 96 PRO A C 1
ATOM 768 O O . PRO A 1 96 ? 11.617 -5.488 5.639 1.00 98.00 96 PRO A O 1
ATOM 771 N N . GLU A 1 97 ? 12.070 -5.653 7.822 1.00 98.38 97 GLU A N 1
ATOM 772 C CA . GLU A 1 97 ? 11.225 -6.835 8.029 1.00 98.38 97 GLU A CA 1
ATOM 773 C C . GLU A 1 97 ? 9.744 -6.522 7.791 1.00 98.38 97 GLU A C 1
ATOM 775 O O . GLU A 1 97 ? 9.053 -7.277 7.099 1.00 98.38 97 GLU A O 1
ATOM 780 N N . LYS A 1 98 ? 9.275 -5.368 8.289 1.00 98.12 98 LYS A N 1
ATOM 781 C CA . LYS A 1 98 ? 7.898 -4.909 8.080 1.00 98.12 98 LYS A CA 1
ATOM 782 C C . LYS A 1 98 ? 7.640 -4.572 6.616 1.00 98.12 98 LYS A C 1
ATOM 784 O O . LYS A 1 98 ? 6.582 -4.911 6.093 1.00 98.12 98 LYS A O 1
ATOM 789 N N . ALA A 1 99 ? 8.607 -3.955 5.938 1.00 97.94 99 ALA A N 1
ATOM 790 C CA . ALA A 1 99 ? 8.516 -3.701 4.505 1.00 97.94 99 ALA A CA 1
ATOM 791 C C . ALA A 1 99 ? 8.349 -5.009 3.715 1.00 97.94 99 ALA A C 1
ATOM 793 O O . ALA A 1 99 ? 7.442 -5.119 2.894 1.00 97.94 99 ALA A O 1
ATOM 794 N N . ALA A 1 100 ? 9.157 -6.029 4.018 1.00 97.81 100 ALA A N 1
ATOM 795 C CA . ALA A 1 100 ? 9.072 -7.326 3.353 1.00 97.81 100 ALA A CA 1
ATOM 796 C C . ALA A 1 100 ? 7.750 -8.062 3.652 1.00 97.81 100 ALA A C 1
ATOM 798 O O . ALA A 1 100 ? 7.201 -8.733 2.779 1.00 97.81 100 ALA A O 1
ATOM 799 N N . GLU A 1 101 ? 7.223 -7.949 4.874 1.00 98.00 101 GLU A N 1
ATOM 800 C CA . GLU A 1 101 ? 5.891 -8.454 5.235 1.00 98.00 101 GLU A CA 1
ATOM 801 C C . GLU A 1 101 ? 4.791 -7.796 4.392 1.00 98.00 101 GLU A C 1
ATOM 803 O O . GLU A 1 101 ? 3.981 -8.496 3.781 1.00 98.00 101 GLU A O 1
ATOM 808 N N . MET A 1 102 ? 4.800 -6.464 4.315 1.00 98.38 102 MET A N 1
ATOM 809 C CA . MET A 1 102 ? 3.820 -5.688 3.556 1.00 98.38 102 MET A CA 1
ATOM 810 C C . MET A 1 102 ? 3.901 -5.973 2.052 1.00 98.38 102 MET A C 1
ATOM 812 O O . MET A 1 102 ? 2.864 -6.128 1.409 1.00 98.38 102 MET A O 1
ATOM 816 N N . GLU A 1 103 ? 5.109 -6.103 1.495 1.00 97.38 103 GLU A N 1
ATOM 817 C CA . GLU A 1 103 ? 5.314 -6.457 0.085 1.00 97.38 103 GLU A CA 1
ATOM 818 C C . GLU A 1 103 ? 4.746 -7.847 -0.223 1.00 97.38 103 GLU A C 1
ATOM 820 O O . GLU A 1 103 ? 3.981 -8.007 -1.174 1.00 97.38 103 GLU A O 1
ATOM 825 N N . ARG A 1 104 ? 5.032 -8.854 0.616 1.00 97.38 104 ARG A N 1
ATOM 826 C CA . ARG A 1 104 ? 4.458 -10.202 0.453 1.00 97.38 104 ARG A CA 1
ATOM 827 C C . ARG A 1 104 ? 2.933 -10.191 0.538 1.00 97.38 104 ARG A C 1
ATOM 829 O O . ARG A 1 104 ? 2.278 -10.879 -0.244 1.00 97.38 104 ARG A O 1
ATOM 836 N N . ALA A 1 105 ? 2.368 -9.430 1.474 1.00 96.56 105 ALA A N 1
ATOM 837 C CA . ALA A 1 105 ? 0.923 -9.315 1.632 1.00 96.56 105 ALA A CA 1
ATOM 838 C C . ALA A 1 105 ? 0.266 -8.648 0.412 1.00 96.56 105 ALA A C 1
ATOM 840 O O . ALA A 1 105 ? -0.731 -9.164 -0.096 1.00 96.56 105 ALA A O 1
ATOM 841 N N . LEU A 1 106 ? 0.862 -7.571 -0.110 1.00 97.00 106 LEU A N 1
ATOM 842 C CA . LEU A 1 106 ? 0.416 -6.920 -1.341 1.00 97.00 106 LEU A CA 1
ATOM 843 C C . LEU A 1 106 ? 0.445 -7.893 -2.526 1.00 97.00 106 LEU A C 1
ATOM 845 O O . LEU A 1 106 ? -0.570 -8.069 -3.194 1.00 97.00 106 LEU A O 1
ATOM 849 N N . MET A 1 107 ? 1.574 -8.570 -2.757 1.00 95.38 107 MET A N 1
ATOM 850 C CA . MET A 1 107 ? 1.717 -9.504 -3.880 1.00 95.38 107 MET A CA 1
ATOM 851 C C . MET A 1 107 ? 0.725 -10.666 -3.794 1.00 95.38 107 MET A C 1
ATOM 853 O O . MET A 1 107 ? 0.161 -11.073 -4.807 1.00 95.38 107 MET A O 1
ATOM 857 N N . LYS A 1 108 ? 0.441 -11.160 -2.583 1.00 94.94 108 LYS A N 1
ATOM 858 C CA . LYS A 1 108 ? -0.604 -12.165 -2.364 1.00 94.94 108 LYS A CA 1
ATOM 859 C C . LYS A 1 108 ? -1.986 -11.654 -2.784 1.00 94.94 108 LYS A C 1
ATOM 861 O O . LYS A 1 108 ? -2.724 -12.414 -3.403 1.00 94.94 108 LYS A O 1
ATOM 866 N N . CYS A 1 109 ? -2.330 -10.403 -2.468 1.00 93.75 109 CYS A N 1
ATOM 867 C CA . CYS A 1 109 ? -3.605 -9.814 -2.886 1.00 93.75 109 CYS A CA 1
ATOM 868 C C . CYS A 1 109 ? -3.679 -9.690 -4.414 1.00 93.75 109 CYS A C 1
ATOM 870 O O . CYS A 1 109 ? -4.655 -10.132 -5.008 1.00 93.75 109 CYS A O 1
ATOM 872 N N . LEU A 1 110 ? -2.623 -9.169 -5.050 1.00 93.50 110 LEU A N 1
ATOM 873 C CA . LEU A 1 110 ? -2.569 -8.990 -6.505 1.00 93.50 110 LEU A CA 1
ATOM 874 C C . LEU A 1 110 ? -2.682 -10.320 -7.264 1.00 93.50 110 LEU A C 1
ATOM 876 O O . LEU A 1 110 ? -3.445 -10.413 -8.219 1.00 93.50 110 LEU A O 1
ATOM 880 N N . HIS A 1 111 ? -1.983 -11.367 -6.814 1.00 93.38 111 HIS A N 1
ATOM 881 C CA . HIS A 1 111 ? -2.096 -12.697 -7.420 1.00 93.38 111 HIS A CA 1
ATOM 882 C C . HIS A 1 111 ? -3.475 -13.330 -7.204 1.00 93.38 111 HIS A C 1
ATOM 884 O O . HIS A 1 111 ? -3.963 -14.036 -8.079 1.00 93.38 111 HIS A O 1
ATOM 890 N N . ALA A 1 112 ? -4.113 -13.092 -6.053 1.00 91.81 112 ALA A N 1
ATOM 891 C CA . ALA A 1 112 ? -5.433 -13.652 -5.762 1.00 91.81 112 ALA A CA 1
ATOM 892 C C . ALA A 1 112 ? -6.533 -13.111 -6.690 1.00 91.81 112 ALA A C 1
ATOM 894 O O . ALA A 1 112 ? -7.525 -13.802 -6.905 1.00 91.81 112 ALA A O 1
ATOM 895 N N . VAL A 1 113 ? -6.349 -11.904 -7.235 1.00 91.06 113 VAL A N 1
ATOM 896 C CA . VAL A 1 113 ? -7.287 -11.265 -8.173 1.00 91.06 113 VAL A CA 1
ATOM 897 C C . VAL A 1 113 ? -6.811 -11.302 -9.629 1.00 91.06 113 VAL A C 1
ATOM 899 O O . VAL A 1 113 ? -7.401 -10.627 -10.466 1.00 91.06 113 VAL A O 1
ATOM 902 N N . ASP A 1 114 ? -5.752 -12.065 -9.925 1.00 91.56 114 ASP A N 1
ATOM 903 C CA . ASP A 1 114 ? -5.146 -12.173 -11.262 1.00 91.56 114 ASP A CA 1
ATOM 904 C C . ASP A 1 114 ? -4.804 -10.799 -11.881 1.00 91.56 114 ASP A C 1
ATOM 906 O O . ASP A 1 114 ? -5.113 -10.497 -13.034 1.00 91.56 114 ASP A O 1
ATOM 910 N N . ALA A 1 115 ? -4.212 -9.910 -11.072 1.00 89.94 115 ALA A N 1
ATOM 911 C CA . ALA A 1 115 ? -3.849 -8.564 -11.509 1.00 89.94 115 ALA A CA 1
ATOM 912 C C . ALA A 1 115 ? -2.710 -8.579 -12.545 1.00 89.94 115 ALA A C 1
ATOM 914 O O . ALA A 1 115 ? -1.725 -9.304 -12.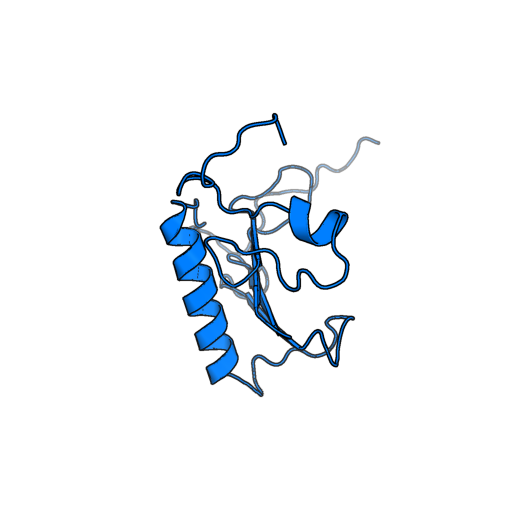403 1.00 89.94 115 ALA A O 1
ATOM 915 N N . GLU A 1 116 ? -2.796 -7.696 -13.543 1.00 88.00 116 GLU A N 1
ATOM 916 C CA . GLU A 1 116 ? -1.728 -7.471 -14.522 1.00 88.00 116 GLU A CA 1
ATOM 917 C C . GLU A 1 116 ? -0.538 -6.748 -13.870 1.00 88.00 116 GLU A C 1
ATOM 919 O O . GLU A 1 116 ? -0.583 -5.545 -13.617 1.00 88.00 116 GLU A O 1
ATOM 924 N N . ILE A 1 117 ? 0.552 -7.472 -13.604 1.00 86.56 117 ILE A N 1
ATOM 925 C CA . ILE A 1 117 ? 1.758 -6.903 -12.991 1.00 86.56 117 ILE A CA 1
ATOM 926 C C . ILE A 1 117 ? 2.765 -6.520 -14.088 1.00 86.56 117 ILE A C 1
ATOM 928 O O . ILE A 1 117 ? 3.253 -7.409 -14.791 1.00 86.56 117 ILE A O 1
ATOM 932 N N . PRO A 1 118 ? 3.128 -5.229 -14.228 1.00 81.44 118 PRO A N 1
ATOM 933 C CA . PRO A 1 118 ? 4.118 -4.813 -15.210 1.00 81.44 118 PRO A CA 1
ATOM 934 C C . PRO A 1 118 ? 5.482 -5.441 -14.922 1.00 81.44 118 PRO A C 1
ATOM 936 O O . PRO A 1 118 ? 6.012 -5.337 -13.813 1.00 81.44 118 PRO A O 1
ATOM 939 N N . ALA A 1 119 ? 6.073 -6.043 -15.950 1.00 68.19 119 ALA A N 1
ATOM 940 C CA . ALA A 1 119 ? 7.472 -6.439 -15.941 1.00 68.19 119 ALA A CA 1
ATOM 941 C C . ALA A 1 119 ? 8.348 -5.283 -16.460 1.00 68.19 119 ALA A C 1
ATOM 943 O O . ALA A 1 119 ? 7.921 -4.556 -17.363 1.00 68.19 119 ALA A O 1
ATOM 944 N N . PRO A 1 120 ? 9.583 -5.122 -15.9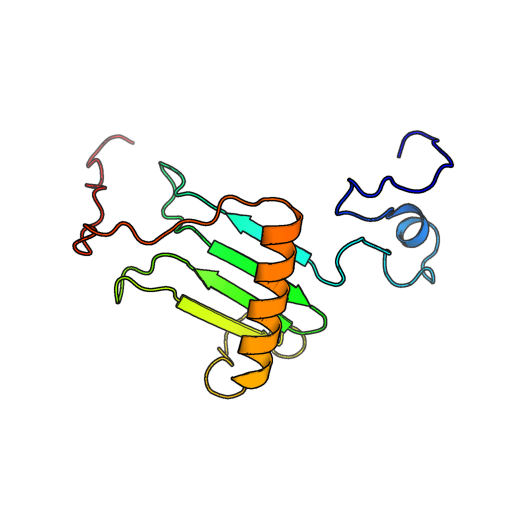50 1.00 59.72 120 PRO A N 1
ATOM 945 C CA . PRO A 1 120 ? 10.563 -4.245 -16.576 1.00 59.72 120 PRO A CA 1
ATOM 946 C C . PRO A 1 120 ? 10.745 -4.647 -18.043 1.00 59.72 120 PRO A C 1
ATOM 948 O O . PRO A 1 120 ? 10.956 -5.824 -18.342 1.00 59.72 120 PRO A O 1
ATOM 951 N N . HIS A 1 121 ? 10.660 -3.690 -18.967 1.00 52.59 121 HIS A N 1
ATOM 952 C CA . HIS A 1 121 ? 10.911 -3.985 -20.374 1.00 52.59 121 HIS A CA 1
ATOM 953 C C . HIS A 1 121 ? 12.425 -4.220 -20.570 1.00 52.59 121 HIS A C 1
ATOM 955 O O . HIS A 1 121 ? 13.207 -3.329 -20.233 1.00 52.59 121 HIS A O 1
ATOM 961 N N . PRO A 1 122 ? 12.863 -5.378 -21.107 1.00 52.12 122 PRO A N 1
ATOM 962 C CA . PRO A 1 122 ? 14.280 -5.765 -21.146 1.00 52.12 122 PRO A CA 1
ATOM 963 C C . PRO A 1 122 ? 15.169 -4.779 -21.919 1.00 52.12 122 PRO A C 1
ATOM 965 O O . PRO A 1 122 ? 16.327 -4.589 -21.561 1.00 52.12 122 PRO A O 1
ATOM 968 N N . ASP A 1 123 ? 14.609 -4.089 -22.917 1.00 53.91 123 ASP A N 1
ATOM 969 C CA . ASP A 1 123 ? 15.329 -3.104 -23.741 1.00 53.91 123 ASP A CA 1
ATOM 970 C C . ASP A 1 123 ? 15.169 -1.644 -23.263 1.00 53.91 123 ASP A C 1
ATOM 972 O O . ASP A 1 123 ? 15.461 -0.696 -24.001 1.00 53.91 123 ASP A O 1
ATOM 976 N N . TYR A 1 124 ? 14.654 -1.417 -22.049 1.00 55.38 124 TYR A N 1
ATOM 977 C CA . TYR A 1 124 ? 14.405 -0.061 -21.560 1.00 55.38 124 TYR A CA 1
ATOM 978 C C . TYR A 1 124 ? 15.707 0.644 -21.157 1.00 55.38 124 TYR A C 1
ATOM 980 O O . TYR A 1 124 ? 16.214 0.509 -20.049 1.00 55.38 124 TYR A O 1
ATOM 988 N N . SER A 1 125 ? 16.238 1.457 -22.072 1.00 54.03 125 SER A N 1
ATOM 989 C CA . SER A 1 125 ? 17.480 2.237 -21.914 1.00 54.03 125 SER A CA 1
ATOM 990 C C . SER A 1 125 ? 17.371 3.467 -20.987 1.00 54.03 125 SER A C 1
ATOM 992 O O . SER A 1 125 ? 18.194 4.379 -21.069 1.00 54.03 125 SER A O 1
ATOM 994 N N . GLY A 1 126 ? 16.338 3.546 -20.137 1.00 52.28 126 GLY A N 1
ATOM 995 C CA . GLY A 1 126 ? 16.091 4.685 -19.238 1.00 52.28 126 GLY A CA 1
ATOM 996 C C . GLY A 1 126 ? 15.591 5.960 -19.933 1.00 52.28 126 GLY A C 1
ATOM 997 O O . GLY A 1 126 ? 15.377 6.984 -19.284 1.00 52.28 126 GLY A O 1
ATOM 998 N N . LYS A 1 127 ? 15.372 5.924 -21.252 1.00 46.72 127 LYS A N 1
ATOM 999 C CA . LYS A 1 127 ? 14.751 7.023 -21.995 1.00 46.72 127 LYS A CA 1
ATOM 1000 C C . LYS A 1 127 ? 13.253 6.789 -22.070 1.00 46.72 127 LYS A C 1
ATOM 1002 O O . LYS A 1 127 ? 12.804 5.822 -22.677 1.00 46.72 127 LYS A O 1
ATOM 1007 N N . ASN A 1 128 ? 12.489 7.710 -21.490 1.00 46.56 128 ASN A N 1
ATOM 1008 C CA . ASN A 1 128 ? 11.053 7.768 -21.708 1.00 46.56 128 ASN A CA 1
ATOM 1009 C C . ASN A 1 128 ? 10.797 7.856 -23.229 1.00 46.56 128 ASN A C 1
ATOM 1011 O O . ASN A 1 128 ? 11.236 8.838 -23.832 1.00 46.56 128 ASN A O 1
ATOM 1015 N N . PRO A 1 129 ? 10.102 6.896 -23.872 1.00 45.03 129 PRO A N 1
ATOM 1016 C CA . PRO A 1 129 ? 9.737 7.025 -25.284 1.00 45.03 129 PRO A CA 1
ATOM 1017 C C . PRO A 1 129 ? 8.766 8.194 -25.516 1.00 45.03 129 PRO A C 1
ATOM 1019 O O . PRO A 1 129 ? 8.513 8.578 -26.656 1.00 45.03 129 PRO A O 1
ATOM 1022 N N . TYR A 1 130 ? 8.233 8.785 -24.442 1.00 41.75 130 TYR A N 1
ATOM 1023 C CA . TYR A 1 130 ? 7.479 10.025 -24.495 1.00 41.75 130 TYR A CA 1
ATOM 1024 C C . TYR A 1 130 ? 8.404 11.227 -24.712 1.00 41.75 130 TYR A C 1
ATOM 1026 O O . TYR A 1 130 ? 8.987 11.779 -23.775 1.00 41.75 130 TYR A O 1
ATOM 1034 N N . VAL A 1 131 ? 8.474 11.669 -25.964 1.00 42.78 131 VAL A N 1
ATOM 1035 C CA . VAL A 1 131 ? 8.793 13.058 -26.297 1.00 42.78 131 VAL A CA 1
ATOM 1036 C C . VAL A 1 131 ? 7.577 13.894 -25.870 1.00 42.78 131 VAL A C 1
ATOM 1038 O O . VAL A 1 131 ? 6.463 13.569 -26.290 1.00 42.78 131 VAL A O 1
ATOM 1041 N N . PRO A 1 132 ? 7.718 14.928 -25.018 1.00 39.31 132 PRO A N 1
ATOM 1042 C CA . PRO A 1 132 ? 6.627 15.864 -24.777 1.00 39.31 132 PRO A CA 1
ATOM 1043 C C . PRO A 1 132 ? 6.188 16.431 -26.126 1.00 39.31 132 PRO A C 1
ATOM 1045 O O . PRO A 1 132 ? 7.017 16.966 -26.861 1.00 39.31 132 PRO A O 1
ATOM 1048 N N . ILE A 1 133 ? 4.908 16.295 -26.471 1.00 40.47 133 ILE A N 1
ATOM 1049 C CA . ILE A 1 133 ? 4.351 17.009 -27.620 1.00 40.47 133 ILE A CA 1
ATOM 1050 C C . ILE A 1 133 ? 4.402 18.488 -27.236 1.00 40.47 133 ILE A C 1
ATOM 1052 O O . ILE A 1 133 ? 3.669 18.935 -26.355 1.00 40.47 133 ILE A O 1
ATOM 1056 N N . ALA A 1 134 ? 5.368 19.212 -27.792 1.00 39.84 134 ALA A N 1
ATOM 1057 C CA . ALA A 1 134 ? 5.444 20.651 -27.640 1.00 39.84 134 ALA A CA 1
ATOM 1058 C C . ALA A 1 134 ? 4.288 21.264 -28.436 1.00 39.84 134 ALA A C 1
ATOM 1060 O O . ALA A 1 134 ? 4.243 21.096 -29.649 1.00 39.84 134 ALA A O 1
ATOM 1061 N N . GLY A 1 135 ? 3.399 21.975 -27.742 1.00 41.47 135 GLY A N 1
ATOM 1062 C CA . GLY A 1 135 ? 2.347 22.787 -28.353 1.00 41.47 135 GLY A CA 1
ATOM 1063 C C . GLY A 1 135 ? 1.087 22.003 -28.705 1.00 41.47 135 GLY A C 1
ATOM 1064 O O . GLY A 1 135 ? 1.085 21.191 -29.621 1.00 41.47 135 GLY A O 1
ATOM 1065 N N . ASP A 1 136 ? 0.035 22.206 -27.916 1.00 38.53 136 ASP A N 1
ATOM 1066 C CA . ASP A 1 136 ? -1.178 22.906 -28.367 1.00 38.53 136 ASP A CA 1
ATOM 1067 C C . ASP A 1 136 ? -2.179 22.896 -27.199 1.00 38.53 136 ASP A C 1
ATOM 1069 O O . ASP A 1 136 ? -2.902 21.925 -26.967 1.00 38.53 136 ASP A O 1
ATOM 1073 N N . PHE A 1 137 ? -2.131 23.975 -26.411 1.00 47.50 137 PHE A N 1
ATOM 1074 C CA . PHE A 1 137 ? -3.240 24.434 -25.573 1.00 47.50 137 PHE A CA 1
ATOM 1075 C C . PHE A 1 137 ? -3.985 25.524 -26.339 1.00 47.50 137 PHE A C 1
ATOM 1077 O O . PHE A 1 137 ? -3.287 26.328 -27.001 1.00 47.50 137 PHE A O 1
#

Secondary structure (DSSP, 8-state):
--S--SPPPTT--S---HHHHH-TT--SPP-SSSSEEEEE-SPPTTS----EEEEEETTEEEEEEEEETTTTEEEEEEEETTT-TT--S--TTT-HHHHHHHHHHHHHHHHHTT--PPPPPTT--S--S--------

Sequence (137 aa):
MAGHADKIPPVVDGGSMREALFDPDAGRVKRNFEGLFFHVGRYFRGYFVTPHSAYLLGDYKFILEYDSKDNGGAKRWLYNLKDDIGEKNNLMASMPEKAAEMERALMKCLHAVDAEIPAPHPDYSGKNPYVPIAGDF

Radius of gyration: 18.83 Å; chains: 1; bounding box: 50×39×46 Å